Protein AF-A0A105T9L6-F1 (afdb_monomer)

Nearest PDB structures (foldseek):
  3udg-assembly2_C  TM=3.283E-01  e=4.487E+00  Deinococcus radiodurans R1 = ATCC 13939 = DSM 20539
  6q4w-assembly1_B  TM=2.000E-01  e=2.347E+00  Leishmania mexicana MHOM/GT/2001/U1103
  5odn-assembly1_F  TM=2.437E-01  e=5.878E+00  Salinibacter ruber DSM 13855

Solvent-accessible surface area (backbone atoms only — not comparable to full-atom values): 4361 Å² total; per-residue (Å²): 141,63,68,42,81,78,47,72,48,48,24,30,34,92,87,68,53,77,42,53,35,36,34,27,41,29,76,58,54,39,101,84,66,45,66,42,74,46,41,25,34,78,91,66,50,52,36,42,78,80,49,101,45,37,30,29,31,71,89,77,69,48,54,27,38,47,54,75,80,77,77,72,81,128

Secondary structure (DSSP, 8-state):
--EEEEEEEEEEETT--EEEEEEEEEEEE-TTSSEEEEEEETTS-EEEESSSSEEEETTT--EEEEPP------

Mean predicted aligned error: 6.85 Å

Sequence (74 aa):
MAAVLVGQFHARDAEGRVYSVHEFQDSTPGADGQPVITYKLAIGDRVKKNSDTEFELVQSGVILTREPESVVPA

pLDDT: mean 83.77, std 12.76, range [50.56, 94.62]

Foldseek 3Di:
DDWDFPDWFWWAFPVGDIWIKTWTWAPDQPPVRHTDIFIATPVGFGWADPDPQWIAGPVPRTIIGTDPPPPPPD

Radius of gyration: 13.28 Å; Cα contacts (8 Å, |Δi|>4): 147; chains: 1; bounding box: 35×20×41 Å

Structure (mmCIF, N/CA/C/O backbone):
data_AF-A0A105T9L6-F1
#
_entry.id   AF-A0A105T9L6-F1
#
loop_
_atom_site.group_PDB
_atom_site.id
_atom_site.type_symbol
_atom_site.label_atom_id
_atom_site.label_alt_id
_atom_site.label_comp_id
_atom_site.label_asym_id
_atom_site.label_entity_id
_atom_site.label_seq_id
_atom_site.pdbx_PDB_ins_code
_atom_site.Cartn_x
_atom_site.Cartn_y
_atom_site.Cartn_z
_atom_site.occupancy
_atom_site.B_iso_or_equiv
_atom_site.auth_seq_id
_atom_site.auth_comp_id
_atom_site.auth_asym_id
_atom_site.auth_atom_id
_atom_site.pdbx_PDB_model_num
ATOM 1 N N . MET A 1 1 ? 12.624 -10.478 -15.745 1.00 57.38 1 MET A N 1
ATOM 2 C CA . MET A 1 1 ? 12.688 -9.421 -14.711 1.00 57.38 1 MET A CA 1
ATOM 3 C C . MET A 1 1 ? 11.640 -9.759 -13.664 1.00 57.38 1 MET A C 1
ATOM 5 O O . MET A 1 1 ? 10.531 -10.090 -14.067 1.00 57.38 1 MET A O 1
ATOM 9 N N . ALA A 1 2 ? 11.999 -9.805 -12.379 1.00 63.06 2 ALA A N 1
ATOM 10 C CA . ALA A 1 2 ? 11.125 -10.304 -11.314 1.00 63.06 2 ALA A CA 1
ATOM 11 C C . ALA A 1 2 ? 11.087 -9.309 -10.148 1.00 63.06 2 ALA A C 1
ATOM 13 O O . ALA A 1 2 ? 12.128 -8.972 -9.587 1.00 63.06 2 ALA A O 1
ATOM 14 N N . ALA A 1 3 ? 9.885 -8.856 -9.795 1.00 73.75 3 ALA A N 1
ATOM 15 C CA . ALA A 1 3 ? 9.642 -8.139 -8.554 1.00 73.75 3 ALA A CA 1
ATOM 16 C C . ALA A 1 3 ? 9.446 -9.169 -7.436 1.00 73.75 3 ALA A C 1
ATOM 18 O O . ALA A 1 3 ? 8.643 -10.093 -7.582 1.00 73.75 3 ALA A O 1
ATOM 19 N N . VAL A 1 4 ? 10.192 -9.031 -6.344 1.00 82.94 4 VAL A N 1
ATOM 20 C CA . VAL A 1 4 ? 10.142 -9.958 -5.208 1.00 82.94 4 VAL A CA 1
ATOM 21 C C . VAL A 1 4 ? 9.253 -9.352 -4.130 1.00 82.94 4 VAL A C 1
ATOM 23 O O . VAL A 1 4 ? 9.436 -8.194 -3.767 1.00 82.94 4 VAL A O 1
ATOM 26 N N . LEU A 1 5 ? 8.282 -10.118 -3.629 1.00 86.75 5 LEU A N 1
ATOM 27 C CA . LEU A 1 5 ? 7.502 -9.735 -2.450 1.00 86.75 5 LEU A CA 1
ATOM 28 C C . LEU A 1 5 ? 8.430 -9.770 -1.230 1.00 86.75 5 LEU A C 1
ATOM 30 O O . LEU A 1 5 ? 8.891 -10.844 -0.849 1.00 86.75 5 LEU A O 1
ATOM 34 N N . VAL A 1 6 ? 8.719 -8.608 -0.648 1.00 88.75 6 VAL A N 1
ATOM 35 C CA . VAL A 1 6 ? 9.650 -8.463 0.487 1.00 88.75 6 VAL A CA 1
ATOM 36 C C . VAL A 1 6 ? 8.942 -8.173 1.806 1.00 88.75 6 VAL A C 1
ATOM 38 O O . VAL A 1 6 ? 9.513 -8.403 2.867 1.00 88.75 6 VAL A O 1
ATOM 41 N N . GLY A 1 7 ? 7.694 -7.712 1.754 1.00 89.00 7 GLY A N 1
ATOM 42 C CA . GLY A 1 7 ? 6.923 -7.378 2.942 1.00 89.00 7 GLY A CA 1
ATOM 43 C C . GLY A 1 7 ? 5.430 -7.328 2.662 1.00 89.00 7 GLY A C 1
ATOM 44 O O . GLY A 1 7 ? 4.986 -7.254 1.516 1.00 89.00 7 GLY A O 1
ATOM 45 N N . GLN A 1 8 ? 4.644 -7.369 3.728 1.00 91.56 8 GLN A N 1
ATOM 46 C CA . GLN A 1 8 ? 3.214 -7.105 3.679 1.00 91.56 8 GLN A CA 1
ATOM 47 C C . GLN A 1 8 ? 2.773 -6.437 4.975 1.00 91.56 8 GLN A C 1
ATOM 49 O O . GLN A 1 8 ? 3.344 -6.699 6.029 1.00 91.56 8 GLN A O 1
ATOM 54 N N . PHE A 1 9 ? 1.766 -5.578 4.899 1.00 92.12 9 PHE A N 1
ATOM 55 C CA . PHE A 1 9 ? 1.200 -4.899 6.057 1.00 92.12 9 PHE A CA 1
ATOM 56 C C . PHE A 1 9 ? -0.276 -4.584 5.832 1.00 92.12 9 PHE A C 1
ATOM 58 O O . PHE A 1 9 ? -0.778 -4.614 4.708 1.00 92.12 9 PHE A O 1
ATOM 65 N N . HIS A 1 10 ? -0.973 -4.258 6.914 1.00 92.88 10 HIS A N 1
ATOM 66 C CA . HIS A 1 10 ? -2.342 -3.769 6.852 1.00 92.88 10 HIS A CA 1
ATOM 67 C C . HIS A 1 10 ? -2.341 -2.243 6.840 1.00 92.88 10 HIS A C 1
ATOM 69 O O . HIS A 1 10 ? -1.598 -1.605 7.585 1.00 92.88 10 HIS A O 1
ATOM 75 N N . ALA A 1 11 ? -3.164 -1.653 5.987 1.00 92.75 11 ALA A N 1
ATOM 76 C CA . ALA A 1 11 ? -3.418 -0.225 5.959 1.00 92.75 11 ALA A CA 1
ATOM 77 C C . ALA A 1 11 ? -4.920 0.023 6.026 1.00 92.75 11 ALA A C 1
ATOM 79 O O . ALA A 1 11 ? -5.702 -0.762 5.499 1.00 92.75 11 ALA A O 1
ATOM 80 N N . ARG A 1 12 ? -5.333 1.102 6.678 1.00 94.06 12 ARG A N 1
ATOM 81 C CA . ARG A 1 12 ? -6.736 1.448 6.874 1.00 94.06 12 ARG A CA 1
ATOM 82 C C . ARG A 1 12 ? -7.048 2.786 6.226 1.00 94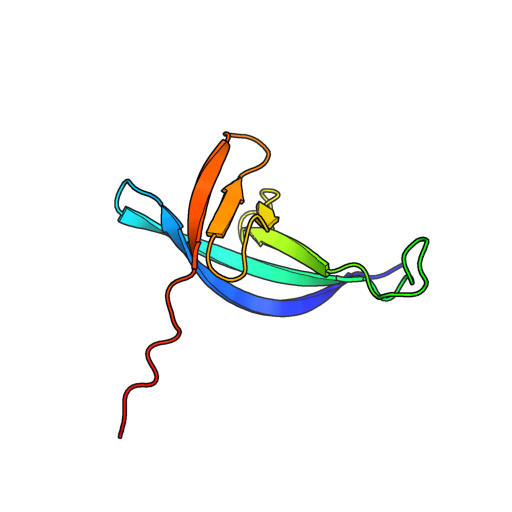.06 12 ARG A C 1
ATOM 84 O O . ARG A 1 12 ? -6.257 3.715 6.348 1.00 94.06 12 ARG A O 1
ATOM 91 N N . ASP A 1 13 ? -8.183 2.895 5.551 1.00 92.81 13 ASP A N 1
ATOM 92 C CA . ASP A 1 13 ? -8.654 4.183 5.036 1.00 92.81 13 ASP A CA 1
ATOM 93 C C . ASP A 1 13 ? -9.420 5.005 6.087 1.00 92.81 13 ASP A C 1
ATOM 95 O O . ASP A 1 13 ? -9.676 4.564 7.209 1.00 92.81 13 ASP A O 1
ATOM 99 N N . ALA A 1 14 ? -9.824 6.219 5.712 1.00 89.94 14 ALA A N 1
ATOM 100 C CA . ALA A 1 14 ? -10.631 7.088 6.570 1.00 89.94 14 ALA A CA 1
ATOM 101 C C . ALA A 1 14 ? -12.025 6.514 6.910 1.00 89.94 14 ALA A C 1
ATOM 103 O O . ALA A 1 14 ? -12.626 6.923 7.901 1.00 89.94 14 ALA A O 1
ATOM 104 N N . GLU A 1 15 ? -12.538 5.567 6.119 1.00 90.75 15 GLU A N 1
ATOM 105 C CA . GLU A 1 15 ? -13.823 4.889 6.346 1.00 90.75 15 GLU A CA 1
ATOM 106 C C . GLU A 1 15 ? -13.690 3.688 7.300 1.00 90.75 15 GLU A C 1
ATOM 108 O O . GLU A 1 15 ? -14.683 3.061 7.668 1.00 90.75 15 GLU A O 1
ATOM 113 N N . GLY A 1 16 ? -12.467 3.369 7.731 1.00 88.75 16 GLY A N 1
ATOM 114 C CA . GLY A 1 16 ? -12.183 2.264 8.635 1.00 88.75 16 GLY A CA 1
ATOM 115 C C . GLY A 1 16 ? -11.983 0.918 7.938 1.00 88.75 16 GLY A C 1
ATOM 116 O O . GLY A 1 16 ? -11.842 -0.103 8.613 1.00 88.75 16 GLY A O 1
ATOM 117 N N . ARG A 1 17 ? -11.947 0.887 6.602 1.00 91.62 17 ARG A N 1
ATOM 118 C CA . ARG A 1 17 ? -11.728 -0.340 5.831 1.00 91.62 17 ARG A CA 1
ATOM 119 C C . ARG A 1 17 ? -10.254 -0.695 5.842 1.00 91.62 17 ARG A C 1
ATOM 121 O O . ARG A 1 17 ? -9.403 0.149 5.573 1.00 91.62 17 ARG A O 1
ATOM 128 N N . VAL A 1 18 ? -9.962 -1.955 6.142 1.00 91.38 18 VAL A N 1
ATOM 129 C CA . VAL A 1 18 ? -8.597 -2.481 6.186 1.00 91.38 18 VAL A CA 1
ATOM 130 C C . VAL A 1 18 ? -8.255 -3.147 4.858 1.00 91.38 18 VAL A C 1
ATOM 132 O O . VAL A 1 18 ? -9.009 -3.968 4.340 1.00 91.38 18 VAL A O 1
ATOM 135 N N . TYR A 1 19 ? -7.084 -2.810 4.339 1.00 91.44 19 TYR A N 1
ATOM 136 C CA . TYR A 1 19 ? -6.513 -3.293 3.098 1.00 91.44 19 TYR A CA 1
ATOM 137 C C . TYR A 1 19 ? -5.164 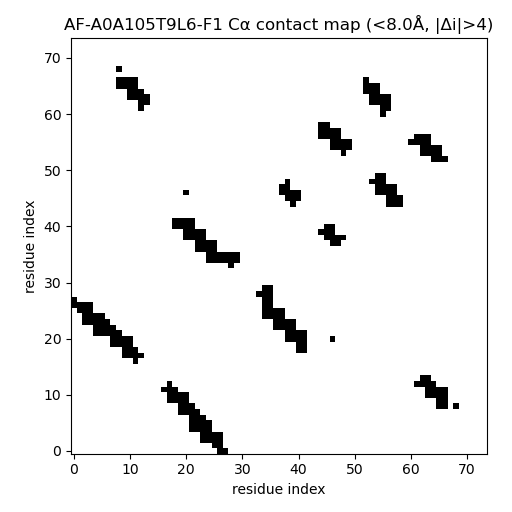-3.945 3.375 1.00 91.44 19 TYR A C 1
ATOM 139 O O . TYR A 1 19 ? -4.310 -3.372 4.051 1.00 91.44 19 TYR A O 1
ATOM 147 N N . SER A 1 20 ? -4.944 -5.133 2.822 1.00 92.88 20 SER A N 1
ATOM 148 C CA . SER A 1 20 ? -3.630 -5.774 2.844 1.00 92.88 20 SER A CA 1
ATOM 149 C C . SER A 1 20 ? -2.779 -5.213 1.708 1.00 92.88 20 SER A C 1
ATOM 151 O O . SER A 1 20 ? -3.142 -5.335 0.536 1.00 92.88 20 SER A O 1
ATOM 153 N N . VAL A 1 21 ? -1.655 -4.591 2.053 1.00 92.75 21 VAL A N 1
ATOM 154 C CA . VAL A 1 21 ? -0.674 -4.026 1.126 1.00 92.75 21 VAL A CA 1
ATOM 155 C C . VAL A 1 21 ? 0.544 -4.939 1.083 1.00 92.75 21 VAL A C 1
ATOM 157 O O . VAL A 1 21 ? 1.085 -5.331 2.110 1.00 92.75 21 VAL A O 1
ATOM 160 N N . HIS A 1 22 ? 0.985 -5.259 -0.121 1.00 93.38 22 HIS A N 1
ATOM 161 C CA . HIS A 1 22 ? 2.188 -6.005 -0.436 1.00 93.38 22 HIS A CA 1
ATOM 162 C C . HIS A 1 22 ? 3.285 -5.047 -0.906 1.00 93.38 22 HIS A C 1
ATOM 164 O O . HIS A 1 22 ? 3.070 -4.206 -1.786 1.00 93.38 22 HIS A O 1
ATOM 170 N N . GLU A 1 23 ? 4.468 -5.203 -0.330 1.00 91.50 23 GLU A N 1
ATOM 171 C CA . GLU A 1 23 ? 5.679 -4.479 -0.687 1.00 91.50 23 GLU A CA 1
ATOM 172 C C . GLU A 1 23 ? 6.530 -5.346 -1.609 1.00 91.50 23 GLU A C 1
ATOM 174 O O . GLU A 1 23 ? 6.981 -6.434 -1.245 1.00 91.50 23 GLU A O 1
ATOM 179 N N . PHE A 1 24 ? 6.742 -4.857 -2.823 1.00 89.62 24 PHE A N 1
ATOM 180 C CA . PHE A 1 24 ? 7.547 -5.519 -3.831 1.00 89.62 24 PHE A CA 1
ATOM 181 C C . PHE A 1 24 ? 8.827 -4.731 -4.052 1.00 89.62 24 PHE A C 1
ATOM 183 O O . PHE A 1 24 ? 8.780 -3.549 -4.389 1.00 89.62 24 PHE A O 1
ATOM 190 N N . GLN A 1 25 ? 9.966 -5.396 -3.929 1.00 87.56 25 GLN A N 1
ATOM 191 C CA . GLN A 1 25 ? 11.253 -4.845 -4.316 1.00 87.56 25 GLN A CA 1
ATOM 192 C C . GLN A 1 25 ? 11.609 -5.372 -5.704 1.00 87.56 25 GLN A C 1
ATOM 194 O O . GLN A 1 25 ? 11.748 -6.581 -5.912 1.00 87.56 25 GLN A O 1
ATOM 199 N N . ASP A 1 26 ? 11.741 -4.470 -6.672 1.00 81.19 26 ASP A N 1
ATOM 200 C CA . ASP A 1 26 ? 12.271 -4.832 -7.979 1.00 81.19 26 ASP A CA 1
ATOM 201 C C . ASP A 1 26 ? 13.791 -4.996 -7.880 1.00 81.19 26 ASP A C 1
ATOM 203 O O . ASP A 1 26 ? 14.495 -4.156 -7.315 1.00 81.19 26 ASP A O 1
ATOM 207 N N . SER A 1 27 ? 14.300 -6.108 -8.414 1.00 68.94 27 SER A N 1
ATOM 208 C CA . SER A 1 27 ? 15.745 -6.364 -8.485 1.00 68.94 27 SER A CA 1
ATOM 209 C C . SER A 1 27 ? 16.427 -5.543 -9.582 1.00 68.94 27 SER A C 1
ATOM 211 O O . SER A 1 27 ? 17.653 -5.543 -9.673 1.00 68.94 27 SER A O 1
ATOM 213 N N . THR A 1 28 ? 15.655 -4.854 -10.424 1.00 68.19 28 THR A N 1
ATOM 214 C CA . THR A 1 28 ? 16.192 -3.914 -11.402 1.00 68.19 28 THR A CA 1
ATOM 215 C C . THR A 1 28 ? 16.579 -2.623 -10.674 1.00 68.19 28 THR A C 1
ATOM 217 O O . THR A 1 28 ? 15.697 -1.970 -10.108 1.00 68.19 28 THR A O 1
ATOM 220 N N . PRO A 1 29 ? 17.867 -2.232 -10.656 1.00 61.66 29 PRO A N 1
ATOM 221 C CA . PRO A 1 29 ? 18.246 -0.924 -10.147 1.00 61.66 29 PRO A CA 1
ATOM 222 C C . PRO A 1 29 ? 17.520 0.142 -10.974 1.00 61.66 29 PRO A C 1
ATOM 224 O O . PRO A 1 29 ? 17.544 0.108 -12.206 1.00 61.66 29 PRO A O 1
ATOM 227 N N . GLY A 1 30 ? 16.830 1.055 -10.293 1.00 65.62 30 GLY A N 1
ATOM 228 C CA . GLY A 1 30 ? 16.225 2.225 -10.913 1.00 65.62 30 GLY A CA 1
ATOM 229 C C . GLY A 1 30 ? 17.284 3.115 -11.568 1.00 65.62 30 GLY A C 1
ATOM 230 O O . GLY A 1 30 ? 18.482 2.838 -11.499 1.00 65.62 30 GLY A O 1
ATOM 231 N N . ALA A 1 31 ? 16.848 4.216 -12.182 1.00 63.81 31 ALA A N 1
ATOM 232 C CA . ALA A 1 31 ? 17.741 5.154 -12.872 1.00 63.81 31 ALA A CA 1
ATOM 233 C C . ALA A 1 31 ? 18.917 5.644 -11.996 1.00 63.81 31 ALA A C 1
ATOM 235 O O . ALA A 1 31 ? 19.997 5.903 -12.517 1.00 63.81 31 ALA A O 1
ATOM 236 N N . ASP A 1 32 ? 18.723 5.675 -10.674 1.00 68.06 32 ASP A N 1
ATOM 237 C CA . ASP A 1 32 ? 19.710 6.107 -9.677 1.00 68.06 32 ASP A CA 1
ATOM 238 C C . ASP A 1 32 ? 20.498 4.948 -9.031 1.00 68.06 32 ASP A C 1
ATOM 240 O O . ASP A 1 32 ? 21.176 5.134 -8.021 1.00 68.06 32 ASP A O 1
ATOM 244 N N . GLY A 1 33 ? 20.387 3.724 -9.558 1.00 69.19 33 GLY A N 1
ATOM 245 C CA . GLY A 1 33 ? 21.079 2.543 -9.030 1.00 69.19 33 GLY A CA 1
ATOM 246 C C . GLY A 1 33 ? 20.422 1.894 -7.804 1.00 69.19 33 GLY A C 1
ATOM 247 O O . GLY A 1 33 ? 20.903 0.865 -7.334 1.00 69.19 33 GLY A O 1
ATOM 248 N N . GLN A 1 34 ? 19.328 2.460 -7.285 1.00 73.38 34 GLN A N 1
ATOM 249 C CA . GLN A 1 34 ? 18.623 1.952 -6.102 1.00 73.38 34 GLN A CA 1
ATOM 250 C C . GLN A 1 34 ? 17.488 0.992 -6.485 1.00 73.38 34 GLN A C 1
ATOM 252 O O . GLN A 1 34 ? 16.827 1.209 -7.503 1.00 73.38 34 GLN A O 1
ATOM 257 N N . PRO A 1 35 ? 17.230 -0.061 -5.691 1.00 72.94 35 PRO A N 1
ATOM 258 C CA . PRO A 1 35 ? 16.112 -0.965 -5.938 1.00 72.94 35 PRO A CA 1
ATOM 259 C C . PRO A 1 35 ? 14.781 -0.207 -5.886 1.00 72.94 35 PRO A C 1
ATOM 261 O O . PRO A 1 35 ? 14.527 0.570 -4.966 1.00 72.94 35 PRO A O 1
ATOM 264 N N . VAL A 1 36 ? 13.920 -0.435 -6.880 1.00 83.19 36 VAL A N 1
ATOM 265 C CA . VAL A 1 36 ? 12.612 0.225 -6.951 1.00 83.19 36 VAL A CA 1
ATOM 266 C C . VAL A 1 36 ? 11.636 -0.510 -6.041 1.00 83.19 36 VAL A C 1
ATOM 268 O O . VAL A 1 36 ? 11.266 -1.653 -6.311 1.00 83.19 36 VAL A O 1
ATOM 271 N N . ILE A 1 37 ? 11.192 0.150 -4.972 1.00 86.75 37 ILE A N 1
ATOM 272 C CA . ILE A 1 37 ? 10.152 -0.386 -4.093 1.00 86.75 37 ILE A CA 1
ATOM 273 C C . ILE A 1 37 ? 8.782 0.050 -4.614 1.00 86.75 37 ILE A C 1
ATOM 275 O O . ILE A 1 37 ? 8.516 1.236 -4.809 1.00 86.75 37 ILE A O 1
ATOM 279 N N . THR A 1 38 ? 7.905 -0.922 -4.848 1.00 89.06 38 THR A N 1
ATOM 280 C CA . THR A 1 38 ? 6.533 -0.708 -5.311 1.00 89.06 38 THR A CA 1
ATOM 281 C C . THR A 1 38 ? 5.551 -1.310 -4.318 1.00 89.06 38 THR A C 1
ATOM 283 O O . THR A 1 38 ? 5.741 -2.429 -3.852 1.00 89.06 38 THR A O 1
ATOM 286 N N . TYR A 1 39 ? 4.453 -0.607 -4.060 1.00 91.75 39 TYR A N 1
ATOM 287 C CA . TYR A 1 39 ? 3.392 -1.068 -3.171 1.00 91.75 39 TYR A CA 1
ATOM 288 C C . TYR A 1 39 ? 2.144 -1.412 -3.985 1.00 91.75 39 TYR A C 1
ATOM 290 O O . TYR A 1 39 ? 1.765 -0.696 -4.918 1.00 91.75 39 TYR A O 1
ATOM 298 N N . LYS A 1 40 ? 1.498 -2.532 -3.665 1.00 92.69 40 LYS A N 1
ATOM 299 C CA . LYS A 1 40 ? 0.230 -2.939 -4.286 1.00 92.69 40 LYS A CA 1
ATOM 300 C C . LYS A 1 40 ? -0.677 -3.573 -3.253 1.00 92.69 40 LYS A C 1
ATOM 302 O O . LYS A 1 40 ? -0.188 -4.224 -2.344 1.00 92.69 40 LYS A O 1
ATOM 307 N N . LEU A 1 41 ? -1.986 -3.441 -3.402 1.00 92.88 41 LEU A N 1
ATOM 308 C CA . LEU A 1 41 ? -2.919 -4.223 -2.605 1.00 92.88 41 LEU A CA 1
ATOM 309 C C . LEU A 1 41 ? -2.814 -5.709 -2.956 1.00 92.88 41 LEU A C 1
ATOM 311 O O . LEU A 1 41 ? -2.489 -6.066 -4.090 1.00 92.88 41 LEU A O 1
ATOM 315 N N . ALA A 1 42 ? -3.165 -6.577 -2.010 1.00 89.44 42 ALA A N 1
ATOM 316 C CA . ALA A 1 42 ? -3.248 -8.020 -2.227 1.00 89.44 42 ALA A CA 1
ATOM 317 C C . ALA A 1 42 ? -4.208 -8.391 -3.374 1.00 89.44 42 ALA A C 1
ATOM 319 O O . ALA A 1 42 ? -3.988 -9.376 -4.072 1.00 89.44 42 ALA A O 1
ATOM 320 N N . ILE A 1 43 ? -5.227 -7.558 -3.611 1.00 88.88 43 ILE A N 1
ATOM 321 C CA . ILE A 1 43 ? -6.176 -7.691 -4.726 1.00 88.88 43 ILE A CA 1
ATOM 322 C C . ILE A 1 43 ? -5.603 -7.248 -6.087 1.00 88.88 43 ILE A C 1
ATOM 324 O O . ILE A 1 43 ? -6.222 -7.494 -7.116 1.00 88.88 43 ILE A O 1
ATOM 328 N N . GLY A 1 44 ? -4.426 -6.613 -6.107 1.00 88.62 44 GLY A N 1
ATOM 329 C CA . GLY A 1 44 ? -3.717 -6.193 -7.321 1.00 88.62 44 GLY A CA 1
ATOM 330 C C . GLY A 1 44 ? -3.708 -4.686 -7.599 1.00 88.62 44 GLY A C 1
ATOM 331 O O . GLY A 1 44 ? -2.970 -4.249 -8.488 1.00 88.62 44 GLY A O 1
ATOM 332 N N . ASP A 1 45 ? -4.458 -3.883 -6.842 1.00 92.00 45 ASP A N 1
ATOM 333 C CA . ASP A 1 45 ? -4.503 -2.429 -7.034 1.00 92.00 45 ASP A CA 1
ATOM 334 C C . ASP A 1 45 ? -3.167 -1.762 -6.719 1.00 92.00 45 ASP A C 1
ATOM 336 O O . ASP A 1 45 ? -2.426 -2.165 -5.823 1.00 92.00 45 ASP A O 1
ATOM 340 N N . ARG A 1 46 ? -2.841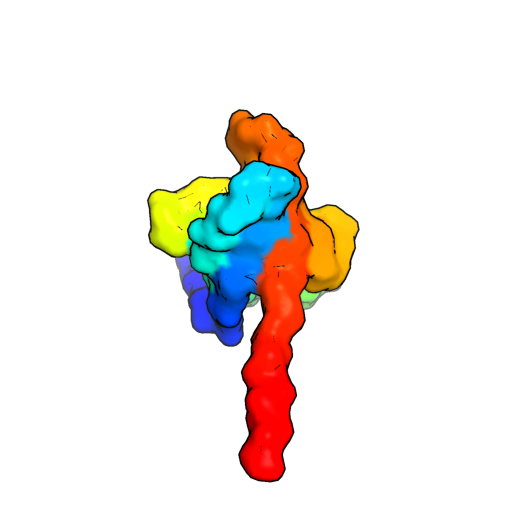 -0.707 -7.467 1.00 92.00 46 ARG A N 1
ATOM 341 C CA . ARG A 1 46 ? -1.571 0.009 -7.306 1.00 92.00 46 ARG A CA 1
ATOM 342 C C . ARG A 1 46 ? -1.666 1.021 -6.174 1.00 92.00 46 ARG 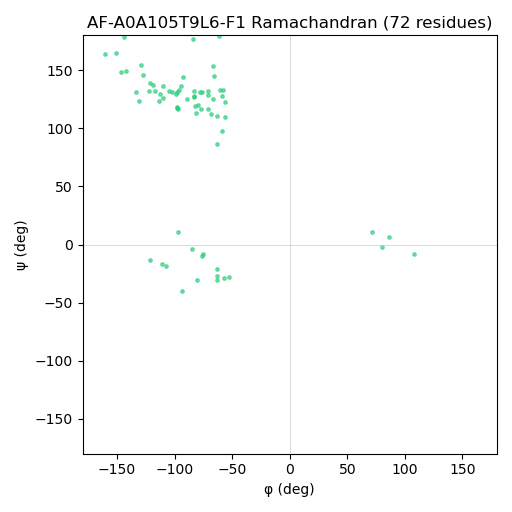A C 1
ATOM 344 O O . ARG A 1 46 ? -2.581 1.843 -6.148 1.00 92.00 46 ARG A O 1
ATOM 351 N N . VAL A 1 47 ? -0.658 1.001 -5.310 1.00 93.75 47 VAL A N 1
ATOM 352 C CA . VAL A 1 47 ? -0.535 1.896 -4.164 1.00 93.75 47 VAL A CA 1
ATOM 353 C C . VAL A 1 47 ? 0.710 2.758 -4.348 1.00 93.75 47 VAL A C 1
ATOM 355 O O . VAL A 1 47 ? 1.793 2.268 -4.672 1.00 93.75 47 VAL A O 1
ATOM 358 N N . LYS A 1 48 ? 0.562 4.059 -4.142 1.00 92.25 48 LYS A N 1
ATOM 359 C CA . LYS A 1 48 ? 1.657 5.017 -4.075 1.00 92.25 48 LYS A CA 1
ATOM 360 C C . LYS A 1 48 ? 1.989 5.267 -2.610 1.00 92.25 48 LYS A C 1
ATOM 362 O O . LYS A 1 48 ? 1.098 5.523 -1.812 1.00 92.25 48 LYS A O 1
ATOM 367 N N . LYS A 1 49 ? 3.266 5.203 -2.250 1.00 91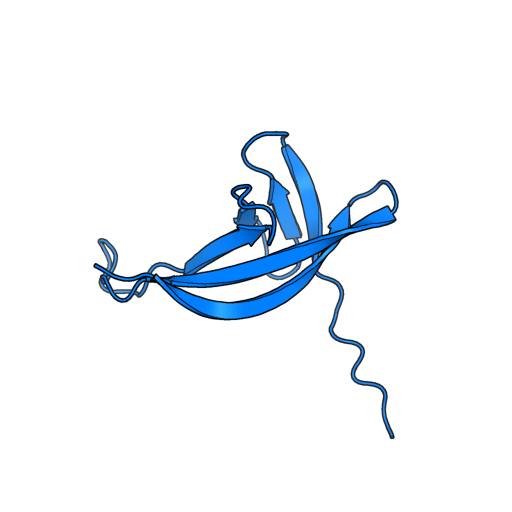.94 49 LYS A N 1
ATOM 368 C CA . LYS A 1 49 ? 3.723 5.639 -0.930 1.00 91.94 49 LYS A CA 1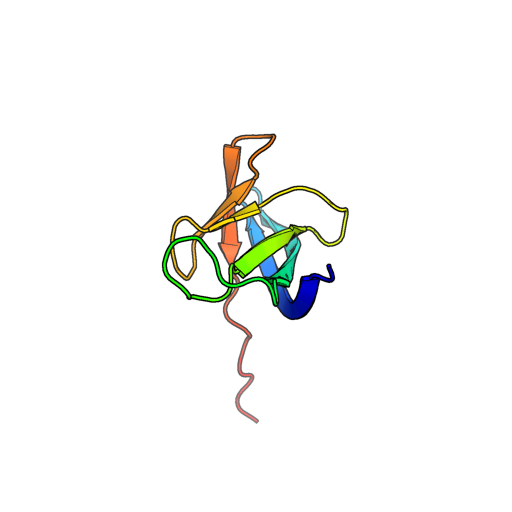
ATOM 369 C C . LYS A 1 49 ? 3.842 7.163 -0.937 1.00 91.94 49 LYS A C 1
ATOM 371 O O . LYS A 1 49 ? 4.605 7.695 -1.741 1.00 91.94 49 LYS A O 1
ATOM 376 N N . ASN A 1 50 ? 3.091 7.838 -0.071 1.00 91.38 50 ASN A N 1
ATOM 377 C CA . ASN A 1 50 ? 3.212 9.282 0.140 1.00 91.38 50 ASN A CA 1
ATOM 378 C C . ASN A 1 50 ? 4.166 9.575 1.310 1.00 91.38 50 ASN A C 1
ATOM 380 O O . ASN A 1 50 ? 5.021 10.447 1.185 1.00 91.38 50 ASN A O 1
ATOM 384 N N . SER A 1 51 ? 4.081 8.778 2.381 1.00 90.31 51 SER A N 1
ATOM 385 C CA . SER A 1 51 ? 4.924 8.842 3.585 1.00 90.31 51 SER A CA 1
ATOM 386 C C . SER A 1 51 ? 5.198 7.426 4.122 1.00 90.31 51 SER A C 1
ATOM 388 O O . SER A 1 51 ? 4.705 6.442 3.578 1.00 90.31 51 SER A O 1
ATOM 390 N N . ASP A 1 52 ? 5.966 7.274 5.204 1.00 86.81 52 ASP A N 1
ATOM 391 C CA 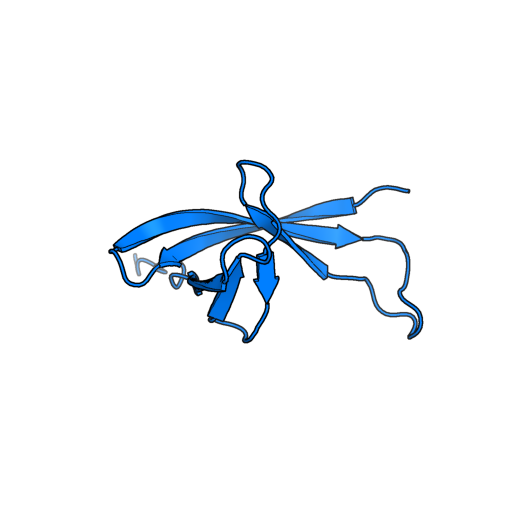. ASP A 1 52 ? 6.209 5.952 5.820 1.00 86.81 52 ASP A CA 1
ATOM 392 C C . ASP A 1 52 ? 4.942 5.278 6.366 1.00 86.81 52 ASP A C 1
ATOM 394 O O . ASP A 1 52 ? 4.849 4.048 6.400 1.00 86.81 52 ASP A O 1
ATOM 398 N N . THR A 1 53 ? 3.956 6.086 6.746 1.00 89.56 53 THR A N 1
ATOM 399 C CA . THR A 1 53 ? 2.663 5.646 7.274 1.00 89.56 53 THR A CA 1
ATOM 400 C C . THR A 1 53 ? 1.501 5.921 6.333 1.00 89.56 53 THR A C 1
ATOM 402 O O . THR A 1 53 ? 0.449 5.325 6.516 1.00 89.56 53 THR A O 1
ATOM 405 N N . GLU A 1 54 ? 1.656 6.791 5.336 1.00 92.50 54 GLU A N 1
ATOM 406 C CA . GLU A 1 54 ? 0.572 7.179 4.432 1.00 92.50 54 GLU A CA 1
ATOM 407 C C . GLU A 1 54 ? 0.820 6.682 3.016 1.00 92.50 54 GLU A C 1
ATOM 409 O O . GLU A 1 54 ? 1.861 6.908 2.393 1.00 92.50 54 GLU A O 1
ATOM 414 N N . PHE A 1 55 ? -0.204 6.044 2.490 1.00 93.62 55 PHE A N 1
ATOM 415 C CA . PHE A 1 55 ? -0.240 5.417 1.192 1.00 93.62 55 PHE A CA 1
ATOM 416 C C . PHE A 1 55 ? -1.486 5.906 0.460 1.00 93.62 55 PHE A C 1
ATOM 418 O O . PHE A 1 55 ? -2.462 6.301 1.079 1.00 93.62 55 PHE A O 1
ATOM 425 N N . GLU A 1 56 ? -1.470 5.899 -0.861 1.00 94.62 56 GLU A N 1
ATOM 426 C CA . GLU A 1 56 ? -2.572 6.389 -1.680 1.00 94.62 56 GLU A CA 1
ATOM 427 C C . GLU A 1 56 ? -2.873 5.392 -2.789 1.00 94.62 56 GLU A C 1
ATOM 429 O O . GLU A 1 56 ? -1.976 4.936 -3.503 1.00 94.62 56 GLU A O 1
ATOM 434 N N . LEU A 1 57 ? -4.145 5.049 -2.959 1.00 93.38 57 LEU A N 1
ATOM 435 C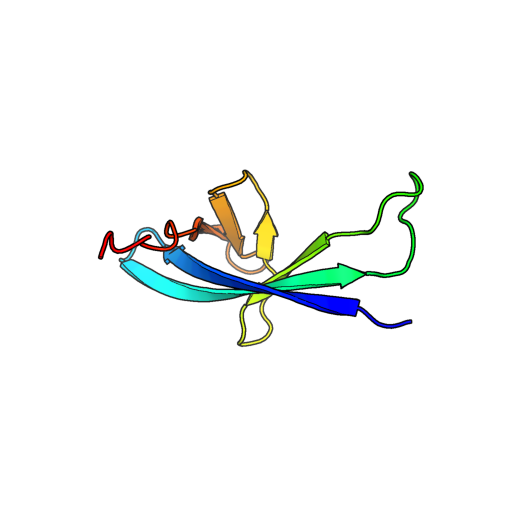 CA . LEU A 1 57 ? -4.584 4.248 -4.091 1.00 93.38 57 LEU A CA 1
ATOM 436 C C . LEU A 1 57 ? -4.511 5.075 -5.368 1.00 93.38 57 LEU A C 1
ATOM 438 O O . LEU A 1 57 ? -5.247 6.037 -5.541 1.00 93.38 57 LEU A O 1
ATOM 442 N N . VAL A 1 58 ? -3.669 4.656 -6.310 1.00 91.88 58 VAL A N 1
ATOM 443 C CA . VAL A 1 58 ? -3.427 5.404 -7.557 1.00 91.88 58 VAL A CA 1
ATOM 444 C C . VAL A 1 58 ? -4.689 5.510 -8.417 1.00 91.88 58 VAL A C 1
ATOM 446 O O . VAL A 1 58 ? -4.859 6.471 -9.158 1.00 91.88 58 VAL A O 1
ATOM 449 N N . GLN A 1 59 ? -5.565 4.510 -8.347 1.00 89.00 59 GLN A N 1
ATOM 450 C CA . GLN A 1 59 ? -6.772 4.451 -9.171 1.00 89.00 59 GLN A CA 1
ATOM 451 C C . GLN A 1 59 ? -7.916 5.318 -8.627 1.00 89.00 59 GLN A C 1
ATOM 453 O O . GLN A 1 59 ? -8.729 5.797 -9.412 1.00 89.00 59 GLN A O 1
ATOM 458 N N . SER A 1 60 ? -7.997 5.500 -7.305 1.00 89.69 60 SER A N 1
ATOM 459 C CA . SER A 1 60 ? -9.137 6.141 -6.632 1.00 89.69 60 SER A CA 1
ATOM 460 C C . SER A 1 60 ? -8.773 7.385 -5.817 1.00 89.69 60 SER A C 1
ATOM 462 O O . SER A 1 60 ? -9.671 8.120 -5.420 1.00 89.69 60 SER A O 1
ATOM 464 N N . GLY A 1 61 ? -7.487 7.634 -5.558 1.00 91.12 61 GLY A N 1
ATOM 465 C CA . GLY A 1 61 ? -7.005 8.722 -4.701 1.00 91.12 61 GLY A CA 1
ATOM 466 C C . GLY A 1 61 ? -7.273 8.510 -3.206 1.00 91.12 61 GLY A C 1
ATOM 467 O O . GLY A 1 61 ? -7.130 9.438 -2.416 1.00 91.12 61 GLY A O 1
ATOM 468 N N . VAL A 1 62 ? -7.700 7.310 -2.795 1.00 92.81 62 VAL A N 1
ATOM 469 C CA . VAL A 1 62 ? -7.998 7.012 -1.386 1.00 92.81 62 VAL A CA 1
ATOM 470 C C . VAL A 1 62 ? -6.707 6.948 -0.582 1.00 92.81 62 VAL A C 1
ATOM 472 O O . VAL A 1 62 ? -5.796 6.200 -0.937 1.00 92.81 62 VAL A O 1
ATOM 475 N N . ILE A 1 63 ? -6.664 7.683 0.529 1.00 94.19 63 ILE A N 1
ATOM 476 C CA . ILE A 1 63 ? -5.551 7.647 1.477 1.00 94.19 63 ILE A CA 1
ATOM 477 C C . ILE A 1 63 ? -5.720 6.468 2.437 1.00 94.19 63 ILE A C 1
ATOM 479 O O . ILE A 1 63 ? -6.760 6.295 3.072 1.00 94.19 63 ILE A O 1
ATOM 483 N N . LEU A 1 64 ? -4.671 5.663 2.521 1.00 93.44 64 LEU A N 1
ATOM 484 C CA . LEU A 1 64 ? -4.507 4.494 3.361 1.00 93.44 64 LEU A CA 1
ATOM 485 C C . LEU A 1 64 ? -3.412 4.771 4.390 1.00 93.44 64 LEU A C 1
ATOM 487 O O . LEU A 1 64 ? -2.265 5.042 4.039 1.00 93.44 64 LEU A O 1
ATOM 491 N N . THR A 1 65 ? -3.740 4.632 5.662 1.00 94.12 65 THR A N 1
ATOM 492 C CA . THR A 1 65 ? -2.791 4.754 6.764 1.00 94.12 65 THR A CA 1
ATOM 493 C C . THR A 1 65 ? -2.331 3.364 7.175 1.00 94.12 65 THR A C 1
ATOM 495 O O . THR A 1 65 ? -3.141 2.552 7.619 1.00 94.12 65 THR A O 1
ATOM 498 N N . ARG A 1 66 ? -1.039 3.061 7.023 1.00 92.19 66 ARG A N 1
ATOM 499 C CA . ARG A 1 66 ? -0.433 1.814 7.504 1.00 92.19 66 ARG A CA 1
ATOM 500 C C . ARG A 1 66 ? -0.684 1.685 8.998 1.00 92.19 66 ARG A C 1
ATOM 502 O O . ARG A 1 66 ? -0.286 2.551 9.777 1.00 92.19 66 ARG A O 1
ATOM 509 N N . GLU A 1 67 ? -1.317 0.587 9.385 1.00 86.75 67 GLU A N 1
ATOM 510 C CA . GLU A 1 67 ? -1.458 0.269 10.793 1.00 86.75 67 GLU A CA 1
ATOM 511 C C . GLU A 1 67 ? -0.079 -0.134 11.328 1.00 86.75 67 GLU A C 1
ATOM 513 O O . GLU A 1 67 ? 0.629 -0.917 10.678 1.00 86.75 67 GLU A O 1
ATOM 518 N N . PRO A 1 68 ? 0.343 0.416 12.480 1.00 77.62 68 PRO A N 1
ATOM 519 C CA . PRO A 1 68 ? 1.528 -0.087 13.145 1.00 77.62 68 PRO A CA 1
ATOM 520 C C . PRO A 1 68 ? 1.283 -1.565 13.431 1.00 77.62 68 PRO A C 1
ATOM 522 O O . PRO A 1 68 ? 0.215 -1.938 13.920 1.00 77.62 68 PRO A O 1
ATOM 525 N N . GLU A 1 69 ? 2.258 -2.414 13.112 1.00 64.38 69 GLU A N 1
ATOM 526 C CA . GLU A 1 69 ? 2.234 -3.787 13.596 1.00 64.38 69 GLU A CA 1
ATOM 527 C C . GLU A 1 69 ? 2.156 -3.674 15.115 1.00 64.38 69 GLU A C 1
ATOM 529 O O . GLU A 1 69 ? 3.082 -3.153 15.740 1.00 64.38 69 GLU A O 1
ATOM 534 N N . SER A 1 70 ? 1.011 -4.033 15.707 1.00 50.56 70 SER A N 1
ATOM 535 C CA . SER A 1 70 ? 0.898 -4.104 17.155 1.00 50.56 70 SER A CA 1
ATOM 536 C C . SER A 1 70 ? 1.947 -5.102 17.613 1.00 50.56 70 SER A C 1
ATOM 538 O O . SER A 1 70 ? 1.736 -6.311 17.574 1.00 50.56 70 SER A O 1
ATOM 540 N N . VAL A 1 71 ? 3.093 -4.579 18.037 1.00 50.62 71 VAL A N 1
ATOM 541 C CA . VAL A 1 71 ? 4.031 -5.268 18.903 1.00 50.62 71 VAL A CA 1
ATOM 542 C C . VAL A 1 71 ? 3.238 -5.466 20.184 1.00 50.62 71 VAL A C 1
ATOM 544 O O . VAL A 1 71 ? 3.186 -4.582 21.033 1.00 50.62 71 VAL A O 1
ATOM 547 N N . VAL A 1 72 ? 2.477 -6.558 20.259 1.00 51.22 72 VAL A N 1
ATOM 548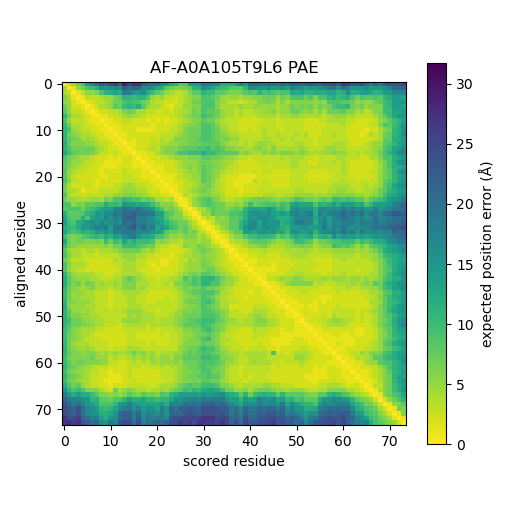 C CA . VAL A 1 72 ? 1.827 -6.965 21.499 1.00 51.22 72 VAL A CA 1
ATOM 549 C C . VAL A 1 72 ? 2.995 -7.266 22.439 1.00 51.22 72 VAL A C 1
ATOM 551 O O . VAL A 1 72 ? 3.755 -8.193 22.145 1.00 51.22 72 VAL A O 1
ATOM 554 N N . PRO A 1 73 ? 3.241 -6.462 23.488 1.00 53.19 73 PRO A N 1
ATOM 555 C CA . PRO A 1 73 ? 4.253 -6.826 24.460 1.00 53.19 73 PRO A CA 1
ATOM 556 C C . PRO A 1 73 ? 3.729 -8.072 25.177 1.00 53.19 73 PRO A C 1
ATOM 558 O O . PRO A 1 73 ? 2.583 -8.080 25.633 1.00 53.19 73 PRO A O 1
ATOM 561 N N . ALA A 1 74 ? 4.538 -9.131 25.175 1.00 56.47 74 ALA A N 1
ATOM 562 C CA . ALA A 1 74 ? 4.265 -10.368 25.901 1.00 56.47 74 ALA A CA 1
ATOM 563 C C . ALA A 1 74 ? 4.268 -10.147 27.420 1.00 56.47 74 ALA A C 1
ATOM 565 O O . ALA A 1 74 ? 5.028 -9.264 27.886 1.00 56.47 74 ALA A O 1
#